Protein AF-F4G2R4-F1 (afdb_monomer)

Secondary structure (DSSP, 8-state):
-EEEEEEEEEEHHHHHHHHTSHHHHHHHHSSEEEEEEEETTTTEEE-TTT-SSEEEEEEEEEEEE--S-TT--SS-S-EEEEEEEEEEEEETTEEEEEEEETTSSEEEEEEEEE-GGGEEEEEEEEEE---HHHHHTT--HHHHHHHIIIIIIHHHHHHHHHTT--

Solvent-accessible surface area (backbone atoms only — not comparable to full-atom values): 8925 Å² total; per-residue (Å²): 89,77,52,78,47,79,40,86,77,30,48,27,70,61,52,45,71,49,48,64,41,43,67,52,39,38,58,34,32,75,36,50,44,84,64,22,28,28,13,68,82,79,74,43,71,28,48,70,92,71,39,87,46,62,39,74,39,37,31,38,27,35,44,50,47,63,95,40,63,85,83,41,87,74,101,30,31,85,45,73,45,54,24,39,39,38,24,62,41,82,51,99,76,32,43,30,37,39,38,33,37,70,84,62,53,34,34,36,37,44,35,42,23,72,41,80,92,52,14,26,22,43,36,36,38,37,50,70,64,90,48,78,65,39,68,76,68,78,49,53,72,58,60,50,53,51,43,24,42,66,71,26,33,48,56,57,51,53,51,63,48,57,73,70,80,115

Organism: Metallosphaera cuprina (strain Ar-4) (NCBI:txid1006006)

Foldseek 3Di:
DKDKDWDALFFLVLLCVQVQQVVSVQVLLVFKAFQFFQAPVVRGTDGPVPHPHGDSQKTWIKGWDFDDDCPDPPLGHIDIFIWMKGDQDQDPQATKIKTATPVRQKIKMWGWGQDPPSTTMIMMDIHHRDDPVCVVSVHDVVVSNCCSVVVGNSVVRSVSSVVPPD

Nearest PDB structures (foldseek):
  7szg-assembly1_C-3  TM=4.024E-01  e=5.033E-02  Microseira wollei
  7szh-assembly1_B  TM=3.786E-01  e=9.924E-02  Microseira wollei
  6wnd-assembly1_C-3  TM=3.397E-01  e=5.353E-02  Microseira wollei
  7sze-assembly1_C  TM=3.430E-01  e=1.056E-01  Microseira wollei
  7szf-assembly1_A  TM=4.180E-01  e=4.365E-01  Microseira wollei

pLDDT: mean 87.18, std 14.63, range [35.53, 98.56]

Structure (mmCIF, N/CA/C/O backbone):
data_AF-F4G2R4-F1
#
_entry.id   AF-F4G2R4-F1
#
loop_
_atom_site.group_PDB
_atom_site.id
_atom_site.type_symbol
_atom_site.label_atom_id
_atom_site.label_alt_id
_atom_site.label_comp_id
_atom_site.label_asym_id
_atom_site.label_entity_id
_atom_site.label_seq_id
_atom_site.pdbx_PDB_ins_code
_atom_site.Cartn_x
_atom_site.Cartn_y
_atom_site.Cartn_z
_atom_site.occupancy
_atom_site.B_iso_or_equiv
_atom_site.auth_seq_id
_atom_site.auth_comp_id
_atom_site.auth_asym_id
_atom_site.auth_atom_id
_atom_site.pdbx_PDB_model_num
ATOM 1 N N . MET A 1 1 ? 12.110 -7.906 5.321 1.00 83.81 1 MET A N 1
ATOM 2 C CA . MET A 1 1 ? 12.765 -7.813 3.996 1.00 83.81 1 MET A CA 1
ATOM 3 C C . MET A 1 1 ? 12.705 -6.367 3.559 1.00 83.81 1 MET A C 1
ATOM 5 O O . MET A 1 1 ? 11.628 -5.805 3.679 1.00 83.81 1 MET A O 1
ATOM 9 N N . ILE A 1 2 ? 13.818 -5.768 3.130 1.00 87.81 2 ILE A N 1
ATOM 10 C CA . ILE A 1 2 ? 13.852 -4.380 2.645 1.00 87.81 2 ILE A CA 1
ATOM 11 C C . ILE A 1 2 ? 14.346 -4.394 1.203 1.00 87.81 2 ILE A C 1
ATOM 13 O O . ILE A 1 2 ? 15.403 -4.962 0.934 1.00 87.81 2 ILE A O 1
ATOM 17 N N . GLU A 1 3 ? 13.612 -3.737 0.316 1.00 92.25 3 GLU A N 1
ATOM 18 C CA . GLU A 1 3 ? 13.949 -3.597 -1.096 1.00 92.25 3 GLU A CA 1
ATOM 19 C C . GLU A 1 3 ? 13.910 -2.135 -1.534 1.00 92.25 3 GLU A C 1
ATOM 21 O O . GLU A 1 3 ? 13.184 -1.312 -0.972 1.00 92.25 3 GLU A O 1
ATOM 26 N N . ASN A 1 4 ? 14.725 -1.817 -2.541 1.00 92.69 4 ASN A N 1
ATOM 27 C CA . ASN A 1 4 ? 14.853 -0.481 -3.109 1.00 92.69 4 ASN A CA 1
ATOM 28 C C . ASN A 1 4 ? 14.792 -0.576 -4.633 1.00 92.69 4 ASN A C 1
ATOM 30 O O . ASN A 1 4 ? 15.526 -1.362 -5.231 1.00 92.69 4 ASN A O 1
ATOM 34 N N . ILE A 1 5 ? 13.960 0.258 -5.247 1.00 93.56 5 ILE A N 1
ATOM 35 C CA . ILE A 1 5 ? 13.738 0.302 -6.689 1.00 93.56 5 ILE A CA 1
ATOM 36 C C . ILE A 1 5 ? 13.868 1.753 -7.137 1.00 93.56 5 ILE A C 1
ATOM 38 O O . ILE A 1 5 ? 13.104 2.621 -6.710 1.00 93.56 5 ILE A O 1
ATOM 42 N N . ASP A 1 6 ? 14.838 2.022 -8.004 1.00 92.44 6 ASP A N 1
ATOM 43 C CA . ASP A 1 6 ? 14.976 3.316 -8.665 1.00 92.44 6 ASP A CA 1
ATOM 44 C C . ASP A 1 6 ? 14.197 3.291 -9.988 1.00 92.44 6 ASP A C 1
ATOM 46 O O . ASP A 1 6 ? 14.396 2.396 -10.806 1.00 92.44 6 ASP A O 1
ATOM 50 N N . LEU A 1 7 ? 13.340 4.291 -10.216 1.00 91.00 7 LEU A N 1
ATOM 51 C CA . LEU A 1 7 ? 12.595 4.480 -11.465 1.00 91.00 7 LEU A CA 1
ATOM 52 C C . LEU A 1 7 ? 13.227 5.637 -12.253 1.00 91.00 7 LEU A C 1
ATOM 54 O O . LEU A 1 7 ? 12.860 6.803 -12.059 1.00 91.00 7 LEU A O 1
ATOM 58 N N . PRO A 1 8 ? 14.223 5.367 -13.118 1.00 85.06 8 PRO A N 1
ATOM 59 C CA . PRO A 1 8 ? 15.086 6.408 -13.670 1.00 85.06 8 PRO A CA 1
ATOM 60 C C . PRO A 1 8 ? 14.379 7.361 -14.642 1.00 85.06 8 PRO A C 1
ATOM 62 O O . PRO A 1 8 ? 14.846 8.488 -14.823 1.00 85.06 8 PRO A O 1
ATOM 65 N N . SER A 1 9 ? 13.282 6.921 -15.260 1.00 85.81 9 SER A N 1
ATOM 66 C CA . SER A 1 9 ? 12.472 7.692 -16.210 1.00 85.81 9 SER A CA 1
ATOM 67 C C . SER A 1 9 ? 11.360 8.511 -15.547 1.00 85.81 9 SER A C 1
ATOM 69 O O . SER A 1 9 ? 10.793 9.395 -16.190 1.00 85.81 9 SER A O 1
ATOM 71 N N . LEU A 1 10 ? 11.045 8.268 -14.270 1.00 90.00 10 LEU A N 1
ATOM 72 C CA . LEU A 1 10 ? 9.893 8.876 -13.609 1.00 90.00 10 LEU A CA 1
ATOM 73 C C . LEU A 1 10 ? 10.300 10.010 -12.664 1.00 90.00 10 LEU A C 1
ATOM 75 O O . LEU A 1 10 ? 10.928 9.786 -11.626 1.00 90.00 10 LEU A O 1
ATOM 79 N N . ASN A 1 11 ? 9.867 11.234 -12.976 1.00 91.25 11 ASN A N 1
ATOM 80 C CA . ASN A 1 11 ? 10.032 12.381 -12.083 1.00 91.25 11 ASN A CA 1
ATOM 81 C C . ASN A 1 11 ? 9.191 12.213 -10.804 1.00 91.25 11 ASN A C 1
ATOM 83 O O . ASN A 1 11 ? 7.993 11.929 -10.866 1.00 91.25 11 ASN A O 1
ATOM 87 N N . TYR A 1 12 ? 9.809 12.465 -9.651 1.00 91.12 12 TYR A N 1
ATOM 88 C CA . TYR A 1 12 ? 9.194 12.298 -8.335 1.00 91.12 12 TYR A CA 1
ATOM 89 C C . TYR A 1 12 ? 7.920 13.129 -8.139 1.00 91.12 12 TYR A C 1
ATOM 91 O O . TYR A 1 12 ? 6.964 12.646 -7.541 1.00 91.12 12 TYR A O 1
ATOM 99 N N . LYS A 1 13 ? 7.843 14.349 -8.687 1.00 90.38 13 LYS A N 1
ATOM 100 C CA . LYS A 1 13 ? 6.638 15.193 -8.585 1.00 90.38 13 LYS A CA 1
ATOM 101 C C . LYS A 1 13 ? 5.460 14.588 -9.354 1.00 90.38 13 LYS A C 1
ATOM 103 O O . LYS A 1 13 ? 4.321 14.692 -8.906 1.00 90.38 13 LYS A O 1
ATOM 108 N N . ILE A 1 14 ? 5.731 13.935 -10.489 1.00 91.12 14 ILE A N 1
ATOM 109 C CA . ILE A 1 14 ? 4.707 13.214 -11.258 1.00 91.12 14 ILE A CA 1
ATOM 110 C C . ILE A 1 14 ? 4.222 12.013 -10.450 1.00 91.12 14 ILE A C 1
ATOM 112 O O . ILE A 1 14 ? 3.017 11.881 -10.242 1.00 91.12 14 ILE A O 1
ATOM 116 N N . ALA A 1 15 ? 5.145 11.196 -9.933 1.00 92.12 15 ALA A N 1
ATOM 117 C CA . ALA A 1 15 ? 4.797 10.062 -9.082 1.00 92.12 15 ALA A CA 1
ATOM 118 C C . ALA A 1 15 ? 3.938 10.506 -7.887 1.00 92.12 15 ALA A C 1
ATOM 120 O O . ALA A 1 15 ? 2.849 9.971 -7.695 1.00 92.12 15 ALA A O 1
ATOM 121 N N . LEU A 1 16 ? 4.376 11.544 -7.160 1.00 91.88 16 LEU A N 1
ATOM 122 C CA . LEU A 1 16 ? 3.653 12.151 -6.038 1.00 91.88 16 LEU A CA 1
ATOM 123 C C . LEU A 1 16 ? 2.215 12.529 -6.393 1.00 91.88 16 LEU A C 1
ATOM 125 O O . LEU A 1 16 ? 1.299 12.166 -5.662 1.00 91.88 16 LEU A O 1
ATOM 129 N N . SER A 1 17 ? 2.003 13.207 -7.525 1.00 90.81 17 SER A N 1
ATOM 130 C CA . SER A 1 17 ? 0.659 13.633 -7.941 1.00 90.81 17 SER A CA 1
ATOM 131 C C . SER A 1 17 ? -0.331 12.471 -8.082 1.00 90.81 17 SER A C 1
ATOM 133 O O . SER A 1 17 ? -1.528 12.654 -7.870 1.00 90.81 17 SER A O 1
ATOM 135 N N . TYR A 1 18 ? 0.173 11.274 -8.394 1.00 91.12 18 TYR A N 1
ATOM 136 C CA . TYR A 1 18 ? -0.626 10.064 -8.527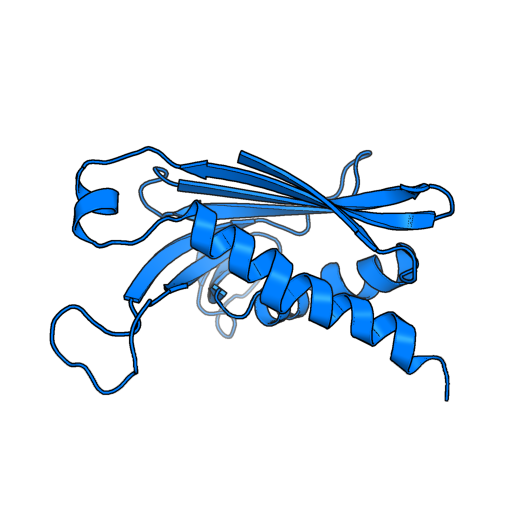 1.00 91.12 18 TYR A CA 1
ATOM 137 C C . TYR A 1 18 ? -0.841 9.369 -7.178 1.00 91.12 18 TYR A C 1
ATOM 139 O O . TYR A 1 18 ? -1.971 9.058 -6.807 1.00 91.12 18 TYR A O 1
ATOM 147 N N . ILE A 1 19 ? 0.234 9.166 -6.413 1.00 93.88 19 ILE A N 1
ATOM 148 C CA . ILE A 1 19 ? 0.195 8.393 -5.163 1.00 93.88 19 ILE A CA 1
ATOM 149 C C . ILE A 1 19 ? -0.363 9.169 -3.971 1.00 93.88 19 ILE A C 1
ATOM 151 O O . ILE A 1 19 ? -0.689 8.552 -2.964 1.00 93.88 19 ILE A O 1
ATOM 155 N N . THR A 1 20 ? -0.456 10.500 -4.031 1.00 95.19 20 THR A N 1
ATOM 156 C CA . THR A 1 20 ? -1.089 11.303 -2.972 1.00 95.19 20 THR A CA 1
ATOM 157 C C . THR A 1 20 ? -2.586 11.010 -2.869 1.00 95.19 20 THR A C 1
ATOM 159 O O . THR A 1 20 ? -3.166 11.182 -1.801 1.00 95.19 20 THR A O 1
ATOM 162 N N . ASN A 1 21 ? -3.223 10.535 -3.942 1.00 95.31 21 ASN A N 1
ATOM 163 C CA . ASN A 1 21 ? -4.579 10.019 -3.849 1.00 95.31 21 ASN A CA 1
ATOM 164 C C . ASN A 1 21 ? -4.539 8.550 -3.373 1.00 95.31 21 ASN A C 1
ATOM 166 O O . ASN A 1 21 ? -4.098 7.680 -4.133 1.00 95.31 21 ASN A O 1
ATOM 170 N N . PRO A 1 22 ? -5.035 8.238 -2.162 1.00 95.50 22 PRO A N 1
ATOM 171 C CA . PRO A 1 22 ? -4.984 6.885 -1.608 1.00 95.50 22 PRO A CA 1
ATOM 172 C C . PRO A 1 22 ? -5.771 5.866 -2.437 1.00 95.50 22 PRO A C 1
ATOM 174 O O . PRO A 1 22 ? -5.388 4.701 -2.484 1.00 95.50 22 PRO A O 1
ATOM 177 N N . PHE A 1 23 ? -6.824 6.279 -3.147 1.00 95.75 23 PHE A N 1
ATOM 178 C CA . PHE A 1 23 ? -7.589 5.377 -4.009 1.00 95.75 23 PHE A CA 1
ATOM 179 C C . PHE A 1 23 ? -6.796 4.960 -5.250 1.00 95.75 23 PHE A C 1
ATOM 181 O O . PHE A 1 23 ? -6.849 3.797 -5.648 1.00 95.75 23 PHE A O 1
ATOM 188 N N . PHE A 1 24 ? -6.026 5.878 -5.841 1.00 95.62 24 PHE A N 1
ATOM 189 C CA . PHE A 1 24 ? -5.140 5.554 -6.962 1.00 95.62 24 PHE A CA 1
ATOM 190 C C . PHE A 1 24 ? -3.963 4.704 -6.510 1.00 95.62 24 PHE A C 1
ATOM 192 O O . PHE A 1 24 ? -3.644 3.716 -7.168 1.00 95.62 24 PHE A O 1
ATOM 199 N N . PHE A 1 25 ? -3.374 5.030 -5.356 1.00 96.81 25 PHE A N 1
ATOM 200 C CA . PHE A 1 25 ? -2.336 4.199 -4.763 1.00 96.81 25 PHE A CA 1
ATOM 201 C C . PHE A 1 25 ? -2.844 2.772 -4.524 1.00 96.81 25 PHE A C 1
ATOM 203 O O . PHE A 1 25 ? -2.275 1.826 -5.060 1.00 96.81 25 PHE A O 1
ATOM 210 N N . VAL A 1 26 ? -3.960 2.603 -3.812 1.00 96.69 26 VAL A N 1
ATOM 211 C CA . VAL A 1 26 ? -4.534 1.277 -3.544 1.00 96.69 26 VAL A CA 1
ATOM 212 C C . VAL A 1 26 ? -4.889 0.539 -4.833 1.00 96.69 26 VAL A C 1
ATOM 214 O O . VAL A 1 26 ? -4.525 -0.626 -4.986 1.00 96.69 26 VAL A O 1
ATOM 217 N N . GLY A 1 27 ? -5.537 1.216 -5.784 1.00 96.00 27 GLY A N 1
ATOM 218 C CA . GLY A 1 27 ? -5.867 0.631 -7.083 1.00 96.00 27 GLY A CA 1
ATOM 219 C C . GLY A 1 27 ? -4.629 0.140 -7.837 1.00 96.00 27 GLY A C 1
ATOM 220 O O . GLY A 1 27 ? -4.657 -0.936 -8.430 1.00 96.00 27 GLY A O 1
ATOM 221 N N . SER A 1 28 ? -3.518 0.877 -7.750 1.00 96.38 28 SER A N 1
ATOM 222 C CA . SER A 1 28 ? -2.246 0.501 -8.374 1.00 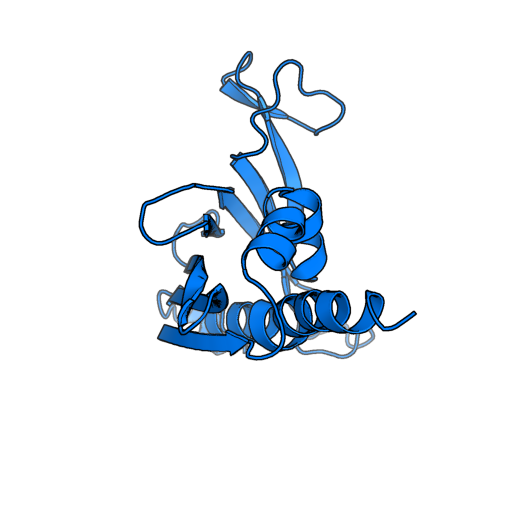96.38 28 SER A CA 1
ATOM 223 C C . SER A 1 28 ? -1.541 -0.685 -7.714 1.00 96.38 28 SER A C 1
ATOM 225 O O . SER A 1 28 ? -0.657 -1.253 -8.339 1.00 96.38 28 SER A O 1
ATOM 227 N N . LEU A 1 29 ? -1.925 -1.094 -6.498 1.00 96.81 29 LEU A N 1
ATOM 228 C CA . LEU A 1 29 ? -1.399 -2.310 -5.864 1.00 96.81 29 LEU A CA 1
ATOM 229 C C . LEU A 1 29 ? -2.095 -3.585 -6.363 1.00 96.81 29 LEU A C 1
ATOM 231 O O . LEU A 1 29 ? -1.550 -4.674 -6.200 1.00 96.81 29 LEU A O 1
ATOM 235 N N . GLY A 1 30 ? -3.317 -3.483 -6.903 1.00 94.69 30 GLY A N 1
ATOM 236 C CA . GLY A 1 30 ? -4.107 -4.601 -7.450 1.00 94.69 30 GLY A CA 1
ATOM 237 C C . GLY A 1 30 ? -4.642 -5.624 -6.432 1.00 94.69 30 GLY A C 1
ATOM 238 O O . GLY A 1 30 ? -5.630 -6.302 -6.703 1.00 94.69 30 GLY A O 1
ATOM 239 N N . HIS A 1 31 ? -4.034 -5.715 -5.248 1.00 95.12 31 HIS A N 1
ATOM 240 C CA . HIS A 1 31 ? -4.298 -6.744 -4.235 1.00 95.12 31 HIS A CA 1
ATOM 241 C C . HIS A 1 31 ? -4.816 -6.193 -2.903 1.00 95.12 31 HIS A C 1
ATOM 243 O O . HIS A 1 31 ? -4.827 -6.896 -1.891 1.00 95.12 31 HIS A O 1
ATOM 249 N N . VAL A 1 32 ? -5.255 -4.937 -2.888 1.00 97.00 32 VAL A N 1
ATOM 250 C CA . VAL A 1 32 ? -5.817 -4.291 -1.702 1.00 97.00 32 VAL A CA 1
ATOM 251 C C . VAL A 1 32 ? -7.189 -3.736 -2.057 1.00 97.00 32 VAL A C 1
ATOM 253 O O . VAL A 1 32 ? -7.323 -2.926 -2.969 1.00 97.00 32 VAL A O 1
ATOM 256 N N . GLY A 1 33 ? -8.220 -4.181 -1.342 1.00 96.75 33 GLY A N 1
ATOM 257 C CA . GLY A 1 33 ? -9.570 -3.633 -1.444 1.00 96.75 33 GLY A CA 1
ATOM 258 C C . GLY A 1 33 ? -9.878 -2.748 -0.243 1.00 96.75 33 GLY A C 1
ATOM 259 O O . GLY A 1 33 ? -9.824 -3.230 0.887 1.00 96.75 33 GLY A O 1
ATOM 260 N N . ILE A 1 34 ? -10.225 -1.477 -0.465 1.00 97.56 34 ILE A N 1
ATOM 261 C CA . ILE A 1 34 ? -10.752 -0.612 0.602 1.00 97.56 34 ILE A CA 1
ATOM 262 C C . ILE A 1 34 ? -12.158 -1.092 0.955 1.00 97.56 34 ILE A C 1
ATOM 264 O O . ILE A 1 34 ? -13.042 -1.112 0.102 1.00 97.56 34 ILE A O 1
ATOM 268 N N . LEU A 1 35 ? -12.355 -1.470 2.217 1.00 97.38 35 LEU A N 1
ATOM 269 C CA . LEU A 1 35 ? -13.654 -1.886 2.739 1.00 97.38 35 LEU A CA 1
ATOM 270 C C . LEU A 1 35 ? -14.356 -0.723 3.438 1.00 97.38 35 LEU A C 1
ATOM 272 O O . LEU A 1 35 ? -15.551 -0.510 3.248 1.00 97.38 35 LEU A O 1
ATOM 276 N N . ARG A 1 36 ? -13.611 0.010 4.275 1.00 98.06 36 ARG A N 1
ATOM 277 C CA . ARG A 1 36 ? -14.116 1.130 5.07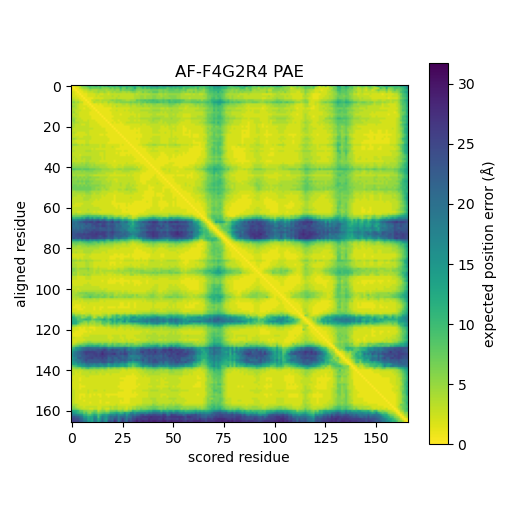9 1.00 98.06 36 ARG A CA 1
ATOM 278 C C . ARG A 1 36 ? -13.051 2.209 5.243 1.00 98.06 36 ARG A C 1
ATOM 280 O O . ARG A 1 36 ? -11.854 1.919 5.192 1.00 98.06 36 ARG A O 1
ATOM 287 N N . VAL A 1 37 ? -13.497 3.436 5.479 1.00 98.06 37 VAL A N 1
ATOM 288 C CA . VAL A 1 37 ? -12.660 4.599 5.806 1.00 98.06 37 VAL A CA 1
ATOM 289 C C . VAL A 1 37 ? -12.916 4.997 7.254 1.00 98.06 37 VAL A C 1
ATOM 291 O O . VAL A 1 37 ? -14.034 4.836 7.740 1.00 98.06 37 VAL A O 1
ATOM 294 N N . TYR A 1 38 ? -11.893 5.467 7.960 1.00 98.44 38 TYR A N 1
ATOM 295 C CA . TYR A 1 38 ? -12.088 5.990 9.309 1.00 98.44 38 TYR A CA 1
ATOM 296 C C . TYR A 1 38 ? -12.920 7.272 9.250 1.00 98.44 38 TYR A C 1
ATOM 298 O O . TYR A 1 38 ? -12.625 8.157 8.454 1.00 98.44 38 TYR A O 1
ATOM 306 N N . ASP A 1 39 ? -13.945 7.385 10.082 1.00 98.12 39 ASP A N 1
ATOM 307 C CA . ASP A 1 39 ? -14.758 8.586 10.223 1.00 98.12 39 ASP A CA 1
ATOM 308 C C . ASP A 1 39 ? -14.445 9.239 11.571 1.00 98.12 39 ASP A C 1
ATOM 310 O O . ASP A 1 39 ? -14.589 8.639 12.640 1.00 98.12 39 ASP A O 1
ATOM 314 N N . VAL A 1 40 ? -13.975 10.483 11.506 1.00 97.69 40 VAL A N 1
ATOM 315 C CA . VAL A 1 40 ? -13.540 11.247 12.676 1.00 97.69 40 VAL A CA 1
ATOM 316 C C . VAL A 1 40 ? -14.710 11.555 13.610 1.00 97.69 40 VAL A C 1
ATOM 318 O O . VAL A 1 40 ? -14.509 11.628 14.819 1.00 97.69 40 VAL A O 1
ATOM 321 N N . ASP A 1 41 ? -15.933 11.691 13.103 1.00 96.19 41 ASP A N 1
ATOM 322 C CA . ASP A 1 41 ? -17.069 12.081 13.943 1.00 96.19 41 ASP A CA 1
ATOM 323 C C . ASP A 1 41 ? -17.537 10.933 14.839 1.00 96.19 41 ASP A C 1
ATOM 325 O O . ASP A 1 41 ? -17.875 11.144 16.004 1.00 96.19 41 ASP A O 1
ATOM 329 N N . VAL A 1 42 ? -17.547 9.710 14.304 1.00 94.69 42 VAL A N 1
ATOM 330 C CA . VAL A 1 42 ? -17.961 8.505 15.044 1.00 94.69 42 VAL A CA 1
ATOM 331 C C . VAL A 1 42 ? -16.787 7.752 15.669 1.00 94.69 42 VAL A C 1
ATOM 333 O O . VAL A 1 42 ? -17.015 6.832 16.448 1.00 94.69 42 VAL A O 1
ATOM 336 N N . GLN A 1 43 ? -15.549 8.166 15.370 1.00 96.69 43 GLN A N 1
ATOM 337 C CA . GLN A 1 43 ? -14.308 7.542 15.846 1.00 96.69 43 GLN A CA 1
ATOM 338 C C . GLN A 1 43 ? -14.225 6.042 15.504 1.00 96.69 43 GLN A C 1
ATOM 340 O O . GLN A 1 43 ? -13.705 5.242 16.282 1.00 96.69 43 GLN A O 1
ATOM 345 N N . ASP A 1 44 ? -14.746 5.662 14.336 1.00 97.19 44 ASP A N 1
ATOM 346 C CA . ASP A 1 44 ? -14.785 4.278 13.861 1.00 97.19 44 ASP A CA 1
ATOM 347 C C . ASP A 1 44 ? -14.756 4.215 12.325 1.00 97.19 44 ASP A C 1
ATOM 349 O O . ASP A 1 44 ? -14.860 5.227 11.633 1.00 97.19 44 ASP A O 1
ATOM 353 N N . TYR A 1 45 ? -14.593 3.017 11.774 1.00 97.56 45 TYR A N 1
ATOM 354 C CA . TYR A 1 45 ? -14.586 2.767 10.342 1.00 97.56 45 TYR A CA 1
ATOM 355 C C . TYR A 1 45 ? -16.008 2.648 9.785 1.00 97.56 45 TYR A C 1
ATOM 357 O O . TYR A 1 45 ? -16.756 1.736 10.135 1.00 97.56 45 TYR A O 1
ATOM 365 N N . ALA A 1 46 ? -16.339 3.508 8.825 1.00 97.06 46 ALA A N 1
ATOM 366 C CA . ALA A 1 46 ? -17.620 3.523 8.127 1.00 97.06 46 ALA A CA 1
ATOM 367 C C . ALA A 1 46 ? -17.463 3.142 6.648 1.00 97.06 46 ALA A C 1
ATOM 369 O O . ALA A 1 46 ? -16.383 3.247 6.053 1.00 97.06 46 ALA A O 1
ATOM 370 N N . ILE A 1 47 ? -18.555 2.693 6.027 1.00 95.38 47 ILE A N 1
ATOM 371 C CA . ILE A 1 47 ? -18.593 2.529 4.570 1.00 95.38 47 ILE A CA 1
ATOM 372 C C . ILE A 1 47 ? -18.323 3.909 3.941 1.00 95.38 47 ILE A C 1
ATOM 374 O O . ILE A 1 47 ? -18.889 4.894 4.415 1.00 95.38 47 ILE A O 1
ATOM 378 N N . PRO A 1 48 ? -17.490 4.032 2.887 1.00 92.31 48 PRO A N 1
ATOM 379 C CA . PRO A 1 48 ? -17.096 5.344 2.364 1.00 92.31 48 PRO A CA 1
ATOM 380 C C . PRO A 1 48 ? -18.257 6.273 1.983 1.00 92.31 48 PRO A C 1
ATOM 382 O O . PRO A 1 48 ? -18.139 7.481 2.133 1.00 92.31 48 PRO A O 1
ATOM 385 N N . SER A 1 49 ? -19.386 5.724 1.524 1.00 94.19 49 SER A N 1
ATOM 386 C CA . SER A 1 49 ? -20.596 6.492 1.194 1.00 94.19 49 SER A CA 1
ATOM 387 C C . SER A 1 49 ? -21.392 6.975 2.410 1.00 94.19 49 SER A C 1
ATOM 389 O O . SER A 1 49 ? -22.287 7.800 2.257 1.00 94.19 49 SER A O 1
ATOM 391 N N . GLU A 1 50 ? -21.119 6.426 3.590 1.00 95.88 50 GLU A N 1
ATOM 392 C CA . GLU A 1 50 ? -21.831 6.704 4.842 1.00 95.88 50 GLU A CA 1
ATOM 393 C C . GLU A 1 50 ? -21.010 7.581 5.798 1.00 95.88 50 GLU A C 1
ATOM 395 O O . GLU A 1 50 ? -21.568 8.139 6.743 1.00 95.88 50 GLU A O 1
ATOM 400 N N . ALA A 1 51 ? -19.701 7.710 5.558 1.00 96.12 51 ALA A N 1
ATOM 401 C CA . ALA A 1 51 ? -18.807 8.516 6.377 1.00 96.12 51 ALA A CA 1
ATOM 402 C C . ALA A 1 51 ? -19.170 10.008 6.288 1.00 96.12 51 ALA A C 1
ATOM 404 O O . ALA A 1 51 ? -19.248 10.580 5.199 1.00 96.12 51 ALA A O 1
ATOM 405 N N . LYS A 1 52 ? -19.356 10.646 7.444 1.00 95.94 52 LYS A N 1
ATOM 406 C CA . LYS A 1 52 ? -19.651 12.079 7.568 1.00 95.94 52 LYS A CA 1
ATOM 407 C C . LYS A 1 52 ? -18.384 12.910 7.434 1.00 95.94 52 LYS A C 1
ATOM 409 O O . LYS A 1 52 ? -18.348 13.835 6.624 1.00 95.94 52 LYS A O 1
ATOM 414 N N . THR A 1 53 ? -17.344 12.528 8.176 1.00 97.50 53 THR A N 1
ATOM 415 C CA . THR A 1 53 ? -16.042 13.201 8.167 1.00 97.50 53 THR A CA 1
ATOM 416 C C . THR A 1 53 ? -14.930 12.171 7.926 1.00 97.50 53 THR A C 1
ATOM 418 O O . THR A 1 53 ? -14.227 11.774 8.860 1.00 97.50 53 THR A O 1
ATOM 421 N N . PRO A 1 54 ? -14.773 11.684 6.676 1.00 96.88 54 PRO A N 1
ATOM 422 C CA . PRO A 1 54 ? -13.806 10.640 6.350 1.00 96.88 54 PRO A CA 1
ATOM 423 C C . PRO A 1 54 ? -12.354 11.125 6.468 1.00 96.88 54 PRO A C 1
ATOM 425 O O . PRO A 1 54 ? -11.938 12.089 5.825 1.00 96.88 54 PRO A O 1
ATOM 428 N N . ASP A 1 55 ? -11.552 10.388 7.230 1.00 97.38 55 ASP A N 1
ATOM 429 C CA . ASP A 1 55 ? -10.095 10.456 7.246 1.00 97.38 55 ASP A CA 1
ATOM 430 C C . ASP A 1 55 ? -9.535 9.508 6.177 1.00 97.38 55 ASP A C 1
ATOM 432 O O . ASP A 1 55 ? -9.284 8.323 6.413 1.00 97.38 55 ASP A O 1
ATOM 436 N N . TYR A 1 56 ? -9.295 10.054 4.982 1.00 96.25 56 TYR A N 1
ATOM 437 C CA . TYR A 1 56 ? -8.694 9.337 3.852 1.00 96.25 56 TYR A CA 1
ATOM 438 C C . TYR A 1 56 ? -7.215 8.967 4.059 1.00 96.25 56 TYR A C 1
ATOM 440 O O . TYR A 1 56 ? -6.528 8.641 3.095 1.00 96.25 56 TYR A O 1
ATOM 448 N N . THR A 1 57 ? -6.698 9.018 5.287 1.00 97.50 57 THR A N 1
ATOM 449 C CA . THR A 1 57 ? -5.387 8.462 5.632 1.00 97.50 57 THR A CA 1
ATOM 450 C C . THR A 1 57 ? -5.473 7.148 6.400 1.00 97.50 57 THR A C 1
ATOM 452 O O . THR A 1 57 ? -4.431 6.559 6.685 1.00 97.50 57 THR A O 1
ATOM 455 N N . LYS A 1 58 ? -6.678 6.667 6.734 1.00 98.38 58 LYS A N 1
ATOM 456 C CA . LYS A 1 58 ? -6.888 5.438 7.510 1.00 98.38 58 LYS A CA 1
ATOM 457 C C . LYS A 1 58 ? -7.991 4.587 6.898 1.00 98.38 58 LYS A C 1
ATOM 459 O O . LYS A 1 58 ? -9.155 4.982 6.843 1.00 98.38 58 LYS A O 1
ATOM 464 N N . PHE A 1 59 ? -7.630 3.374 6.502 1.00 98.56 59 PHE A N 1
ATOM 465 C CA . PHE A 1 59 ? -8.535 2.446 5.838 1.00 98.56 59 PHE A CA 1
ATOM 466 C C . PHE A 1 59 ? -8.538 1.092 6.526 1.00 98.56 59 PHE A C 1
ATOM 468 O O . PHE A 1 59 ? -7.489 0.557 6.884 1.00 98.56 59 PHE A O 1
ATOM 475 N N . HIS A 1 60 ? -9.725 0.506 6.624 1.00 98.38 60 HIS A N 1
ATOM 476 C CA . HIS A 1 60 ? -9.885 -0.922 6.831 1.00 98.38 60 HIS A CA 1
ATOM 477 C C . HIS A 1 60 ? -9.953 -1.593 5.458 1.00 98.38 60 HIS A C 1
ATOM 479 O O . HIS A 1 60 ? -10.729 -1.177 4.589 1.00 98.38 60 HIS A O 1
ATOM 485 N N . VAL A 1 61 ? -9.118 -2.604 5.245 1.00 98.12 61 VAL A N 1
ATOM 486 C CA . VAL A 1 61 ? -8.853 -3.179 3.925 1.00 98.12 61 VAL A CA 1
ATOM 487 C C . VAL A 1 61 ? -8.893 -4.702 3.944 1.00 98.12 61 VAL A C 1
ATOM 489 O O . VAL A 1 61 ? -8.643 -5.336 4.967 1.00 98.12 61 VAL A O 1
ATOM 492 N N . ALA A 1 62 ? -9.143 -5.290 2.777 1.00 96.19 62 ALA A N 1
ATOM 493 C CA . ALA A 1 62 ? -8.874 -6.694 2.502 1.00 96.19 62 ALA A CA 1
ATOM 494 C C . ALA A 1 62 ? -7.606 -6.820 1.650 1.00 96.19 62 ALA A C 1
ATOM 496 O O . ALA A 1 62 ? -7.545 -6.285 0.542 1.00 96.19 62 ALA A O 1
ATOM 497 N N . TYR A 1 63 ? -6.623 -7.571 2.139 1.00 94.19 63 TYR A N 1
ATOM 498 C CA . TYR A 1 63 ? -5.491 -8.051 1.352 1.00 94.19 63 TYR A CA 1
ATOM 499 C C . TYR A 1 63 ? -5.910 -9.306 0.597 1.00 94.19 63 TYR A C 1
ATOM 501 O O . TYR A 1 63 ? -6.317 -10.290 1.214 1.00 94.19 63 TYR A O 1
ATOM 509 N N . ILE A 1 64 ? -5.824 -9.267 -0.727 1.00 91.56 64 ILE A N 1
ATOM 510 C CA . ILE A 1 64 ? -6.348 -10.286 -1.637 1.00 91.56 64 ILE A CA 1
ATOM 511 C C . ILE A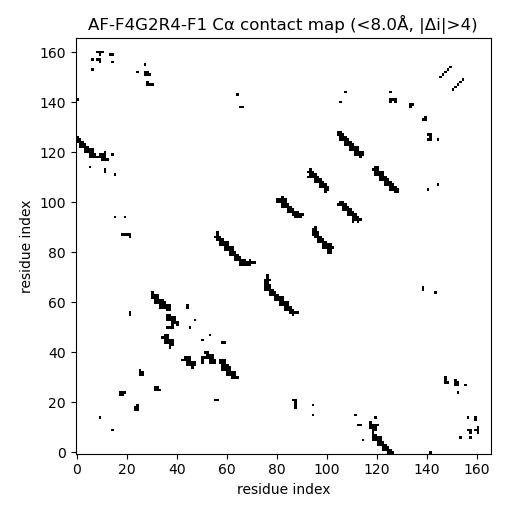 1 64 ? -5.176 -11.054 -2.240 1.00 91.56 64 ILE A C 1
ATOM 513 O O . ILE A 1 64 ? -4.296 -10.467 -2.860 1.00 91.56 64 ILE A O 1
ATOM 517 N N . PHE A 1 65 ? -5.153 -12.376 -2.104 1.00 84.50 65 PHE A N 1
ATOM 518 C CA . PHE A 1 65 ? -4.036 -13.199 -2.569 1.00 84.50 65 PHE A CA 1
ATOM 519 C C . PHE A 1 65 ? -4.482 -14.587 -3.018 1.00 84.50 65 PHE A C 1
ATOM 521 O O . PHE A 1 65 ? -5.517 -15.090 -2.604 1.00 84.50 65 PHE A O 1
ATOM 528 N N . GLY A 1 66 ? -3.688 -15.251 -3.854 1.00 73.69 66 GLY A N 1
ATOM 529 C CA . GLY A 1 66 ? -3.979 -16.607 -4.310 1.00 73.69 66 GLY A CA 1
ATOM 530 C C . GLY A 1 66 ? -2.931 -17.098 -5.300 1.00 73.69 66 GLY A C 1
ATOM 531 O O . GLY A 1 66 ? -2.470 -16.337 -6.140 1.00 73.69 66 GLY A O 1
ATOM 532 N N . LYS A 1 67 ? -2.541 -18.374 -5.202 1.00 62.19 67 LYS A N 1
ATOM 533 C CA . LYS A 1 67 ? -1.529 -19.001 -6.082 1.00 62.19 67 LYS A CA 1
ATOM 534 C C . LYS A 1 67 ? -2.128 -19.862 -7.200 1.00 62.19 67 LYS A C 1
ATOM 536 O O . LYS A 1 67 ? -1.396 -20.516 -7.934 1.00 62.19 67 LYS A O 1
ATOM 541 N N . SER A 1 68 ? -3.454 -19.919 -7.320 1.00 54.28 68 SER A N 1
ATOM 542 C CA . SER A 1 68 ? -4.124 -20.939 -8.127 1.00 54.28 68 SER A CA 1
ATOM 543 C C . SER A 1 68 ? -4.980 -20.362 -9.240 1.00 54.28 68 SER A C 1
ATOM 545 O O . SER A 1 68 ? -5.617 -19.323 -9.097 1.00 54.28 68 SER A O 1
ATOM 547 N N . ARG A 1 69 ? -5.082 -21.149 -10.312 1.00 56.22 69 ARG A N 1
ATOM 548 C CA . ARG A 1 69 ? -6.118 -21.035 -11.334 1.00 56.22 69 ARG A CA 1
ATOM 549 C C . ARG A 1 69 ? -7.508 -20.950 -10.667 1.00 56.22 69 ARG A C 1
ATOM 551 O O . ARG A 1 69 ? -7.786 -21.776 -9.790 1.00 56.22 69 ARG A O 1
ATOM 558 N N . PRO A 1 70 ? -8.382 -20.011 -11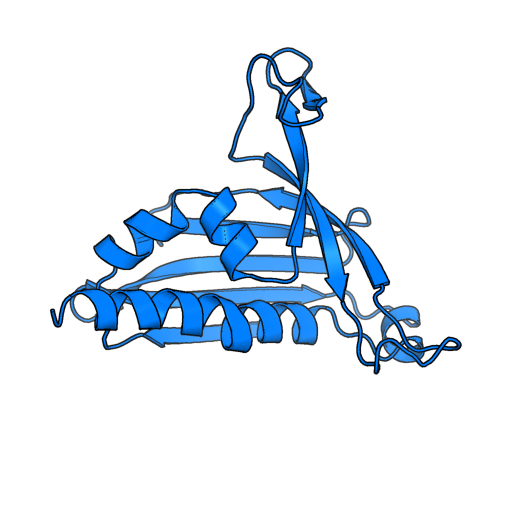.079 1.00 54.69 70 PRO A N 1
ATOM 559 C CA . PRO A 1 70 ? -9.656 -19.727 -10.407 1.00 54.69 70 PRO A CA 1
ATOM 560 C C . PRO A 1 70 ? -10.658 -20.897 -10.396 1.00 54.69 70 PRO A C 1
ATOM 562 O O . PRO A 1 70 ? -11.644 -20.851 -9.670 1.00 54.69 70 PRO A O 1
ATOM 565 N N . TRP A 1 71 ? -10.414 -21.962 -11.170 1.00 58.31 71 TRP A N 1
ATOM 566 C CA . TRP A 1 71 ? -11.280 -23.144 -11.264 1.00 58.31 71 TRP A CA 1
ATOM 567 C C . TRP A 1 71 ? -10.897 -24.315 -10.342 1.00 58.31 71 TRP A C 1
ATOM 569 O O . TRP A 1 71 ? -11.607 -25.322 -10.317 1.00 58.31 71 TRP A O 1
ATOM 579 N N . ILE A 1 72 ? -9.798 -24.232 -9.584 1.00 56.16 72 ILE A N 1
ATOM 580 C CA . ILE A 1 72 ? -9.397 -25.303 -8.656 1.00 56.16 72 ILE A CA 1
ATOM 581 C C . ILE A 1 72 ? -10.079 -25.055 -7.308 1.00 56.16 72 ILE A C 1
ATOM 583 O O . ILE A 1 72 ? -9.714 -24.127 -6.606 1.00 56.16 72 ILE A O 1
ATOM 587 N N . LYS A 1 73 ? -11.075 -25.878 -6.954 1.00 51.94 73 LYS A N 1
ATOM 588 C CA . LYS A 1 73 ? -11.959 -25.685 -5.782 1.00 51.94 73 LYS A CA 1
ATOM 589 C C . LYS A 1 73 ? -11.373 -26.121 -4.428 1.00 51.94 73 LYS A C 1
ATOM 591 O O . LYS A 1 73 ? -11.954 -25.813 -3.393 1.00 51.94 73 LYS A O 1
ATOM 596 N N . LEU A 1 74 ? -10.268 -26.867 -4.417 1.00 47.31 74 LEU A N 1
ATOM 597 C CA . LEU A 1 74 ? -9.653 -27.428 -3.206 1.00 47.31 74 LEU A CA 1
ATOM 598 C C . LEU A 1 74 ? -8.207 -26.942 -3.094 1.00 47.31 74 LEU A C 1
ATOM 600 O O . LEU A 1 74 ? -7.390 -27.223 -3.965 1.00 47.31 74 LEU A O 1
ATOM 604 N N . GLY A 1 75 ? -7.904 -26.175 -2.043 1.00 51.38 75 GLY A N 1
ATOM 605 C CA . GLY A 1 75 ? -6.565 -25.630 -1.761 1.00 51.38 75 GLY A CA 1
ATOM 606 C C . GLY A 1 75 ? -6.110 -24.479 -2.673 1.00 51.38 75 GLY A C 1
ATOM 607 O O . GLY A 1 75 ? -5.194 -23.743 -2.307 1.00 51.38 75 GLY A O 1
ATOM 608 N N . GLY A 1 76 ? -6.774 -24.282 -3.814 1.00 57.69 76 GLY A N 1
ATOM 609 C CA . GLY A 1 76 ? -6.583 -23.178 -4.749 1.00 57.69 76 GLY A CA 1
ATOM 610 C C . GLY A 1 76 ? -7.747 -22.185 -4.718 1.00 57.69 76 GLY A C 1
ATOM 611 O O . GLY A 1 76 ? -8.882 -22.564 -4.465 1.00 57.69 76 GLY A O 1
ATOM 612 N N . GLY A 1 77 ? -7.471 -20.898 -4.925 1.00 68.31 77 GLY A N 1
ATOM 613 C CA . GLY A 1 77 ? -8.494 -19.854 -5.003 1.00 68.31 77 GLY A CA 1
ATOM 614 C C . GLY A 1 77 ? -7.986 -18.493 -4.542 1.00 68.31 77 GLY A C 1
ATOM 615 O O . GLY A 1 77 ? -6.849 -18.373 -4.075 1.00 68.31 77 GLY A O 1
ATOM 616 N N . VAL A 1 78 ? -8.845 -17.483 -4.681 1.00 78.25 78 VAL A N 1
ATOM 617 C CA . VAL A 1 78 ? -8.644 -16.161 -4.081 1.00 78.25 78 VAL A CA 1
ATOM 618 C C . VAL A 1 78 ? -8.950 -16.268 -2.590 1.00 78.25 78 VAL A C 1
ATOM 620 O O . VAL A 1 78 ? -10.030 -16.695 -2.191 1.00 78.25 78 VAL A O 1
ATOM 623 N N . LYS A 1 79 ? -7.973 -15.908 -1.772 1.00 82.38 79 LYS A N 1
ATOM 624 C CA . LYS A 1 79 ? -8.039 -15.794 -0.321 1.00 82.38 79 LYS A CA 1
ATOM 625 C C . LYS A 1 79 ? -7.966 -14.318 0.049 1.00 82.38 79 LYS A C 1
ATOM 627 O O . LYS A 1 79 ? -7.403 -13.507 -0.688 1.00 82.38 79 LYS A O 1
ATOM 632 N N . THR A 1 80 ? -8.515 -13.986 1.207 1.00 87.31 80 THR A N 1
ATOM 633 C CA . THR A 1 80 ? -8.489 -12.629 1.743 1.00 87.31 80 THR A CA 1
ATOM 634 C C . THR A 1 80 ? -8.033 -12.639 3.191 1.00 87.31 80 THR A C 1
ATOM 636 O O . THR A 1 80 ? -8.338 -13.569 3.938 1.00 87.31 80 THR A O 1
ATOM 639 N N . LYS A 1 81 ? -7.322 -11.589 3.597 1.00 90.12 81 LYS A N 1
ATOM 640 C CA . LYS A 1 81 ? -7.025 -11.302 5.001 1.00 90.12 81 LYS A CA 1
ATOM 641 C C . LYS A 1 81 ? -7.343 -9.841 5.277 1.00 90.12 81 LYS A C 1
ATOM 643 O O . LYS A 1 81 ? -6.882 -8.968 4.549 1.00 90.12 81 LYS A O 1
ATOM 648 N N . GLU A 1 82 ? -8.150 -9.587 6.295 1.00 95.56 82 GLU A N 1
ATOM 649 C CA . GLU A 1 82 ? -8.493 -8.226 6.705 1.00 95.56 82 GLU A CA 1
ATOM 650 C C . GLU A 1 82 ? -7.324 -7.557 7.434 1.00 95.56 82 GLU A C 1
ATOM 652 O O . GLU A 1 82 ? -6.432 -8.216 7.986 1.00 95.56 82 GLU A O 1
ATOM 657 N N . GLY A 1 83 ? -7.321 -6.230 7.423 1.00 97.12 83 GLY A N 1
ATOM 658 C CA . GLY A 1 83 ? -6.332 -5.427 8.116 1.00 97.12 83 GLY A CA 1
ATOM 659 C C . GLY A 1 83 ? -6.515 -3.942 7.865 1.00 97.12 83 GLY A C 1
ATOM 660 O O . GLY A 1 83 ? -7.583 -3.484 7.468 1.00 97.12 83 GLY A O 1
ATOM 661 N N . PHE A 1 84 ? -5.456 -3.181 8.094 1.00 98.31 84 PHE A N 1
ATOM 662 C CA . PHE A 1 84 ? -5.479 -1.730 8.001 1.00 98.31 84 PHE A CA 1
ATOM 663 C C . PHE A 1 84 ? -4.416 -1.230 7.041 1.00 98.31 84 PHE A C 1
ATOM 665 O O . PHE A 1 84 ? -3.320 -1.789 6.988 1.00 98.31 84 PHE A O 1
ATOM 672 N N . LEU A 1 85 ? -4.740 -0.160 6.324 1.00 98.50 85 LEU A N 1
ATOM 673 C CA . LEU A 1 85 ? -3.807 0.605 5.514 1.00 98.50 85 LEU A CA 1
ATOM 674 C C . LEU A 1 85 ? -3.854 2.061 5.970 1.00 98.50 85 LEU A C 1
ATOM 676 O O . LEU A 1 85 ? -4.912 2.684 5.958 1.00 98.50 85 LEU A O 1
ATOM 680 N N . ASN A 1 86 ? -2.696 2.595 6.338 1.00 98.31 86 ASN A N 1
ATOM 681 C CA . ASN A 1 86 ? -2.524 3.989 6.704 1.00 98.31 86 ASN A CA 1
ATOM 682 C C . ASN A 1 86 ? -1.682 4.708 5.652 1.00 98.31 86 ASN A C 1
ATOM 684 O O . ASN A 1 86 ? -0.663 4.183 5.206 1.00 98.31 86 ASN A O 1
ATOM 688 N N . GLY A 1 87 ? -2.073 5.923 5.301 1.00 96.75 87 GLY A N 1
ATOM 689 C CA . GLY A 1 87 ? -1.382 6.781 4.350 1.00 96.75 87 GLY A CA 1
ATOM 690 C C . GLY A 1 87 ? -2.345 7.466 3.375 1.00 96.75 87 GLY A C 1
ATOM 691 O O . GLY A 1 87 ? -3.498 7.055 3.269 1.00 96.75 87 GLY A O 1
ATOM 692 N N . PRO A 1 88 ? -1.885 8.497 2.655 1.00 97.12 88 PRO A N 1
ATOM 693 C CA . PRO A 1 88 ? -0.487 8.918 2.575 1.00 97.12 88 PRO A CA 1
ATOM 694 C C . PRO A 1 88 ? -0.009 9.625 3.851 1.00 97.12 88 PRO A C 1
ATOM 696 O O . PRO A 1 88 ? -0.723 10.437 4.433 1.00 97.12 88 PRO A O 1
ATOM 699 N N . SER A 1 89 ? 1.220 9.336 4.280 1.00 97.00 89 SER A N 1
ATOM 700 C CA . SER A 1 89 ? 1.899 10.051 5.368 1.00 97.00 89 SER A CA 1
ATOM 701 C C . SER A 1 89 ? 3.176 10.710 4.852 1.00 97.00 89 SER A C 1
ATOM 703 O O . SER A 1 89 ? 4.003 10.053 4.218 1.00 97.00 89 SER A O 1
ATOM 705 N N . TYR A 1 90 ? 3.330 12.009 5.113 1.00 94.44 90 TYR A N 1
ATOM 706 C CA . TYR A 1 90 ? 4.441 12.823 4.621 1.00 94.44 90 TYR A CA 1
ATOM 707 C C . TYR A 1 90 ? 5.539 12.957 5.672 1.00 94.44 90 TYR A C 1
ATOM 709 O O . TYR A 1 90 ? 5.274 13.241 6.839 1.00 94.44 90 TYR A O 1
ATOM 717 N N . SER A 1 91 ? 6.785 12.805 5.239 1.00 91.94 91 SER A N 1
ATOM 718 C CA . SER A 1 91 ? 7.972 12.998 6.068 1.00 91.94 91 SER A CA 1
ATOM 719 C C . SER A 1 91 ? 9.109 13.607 5.247 1.00 91.94 91 SER A C 1
ATOM 721 O O . SER A 1 91 ? 9.017 13.720 4.024 1.00 91.94 91 SER A O 1
ATOM 723 N N . ALA A 1 92 ? 10.222 13.938 5.905 1.00 87.19 92 ALA A N 1
ATOM 724 C CA . ALA A 1 92 ? 11.443 14.358 5.215 1.00 87.19 92 ALA A CA 1
ATOM 725 C C . ALA A 1 92 ? 12.012 13.273 4.275 1.00 87.19 92 ALA A C 1
ATOM 727 O O . ALA A 1 92 ? 12.740 13.598 3.343 1.00 87.19 92 ALA A O 1
ATOM 728 N N . LEU A 1 93 ? 11.671 11.997 4.501 1.00 86.38 93 LEU A N 1
ATOM 729 C CA . LEU A 1 93 ? 12.095 10.874 3.658 1.00 86.38 93 LEU A CA 1
ATOM 730 C C . LEU A 1 93 ? 11.210 10.694 2.417 1.00 86.38 93 LEU A C 1
ATOM 732 O O . LEU A 1 93 ? 11.599 9.980 1.497 1.00 86.38 93 LEU A O 1
ATOM 736 N N . GLY A 1 94 ? 10.041 11.337 2.378 1.00 92.56 94 GLY A N 1
ATOM 737 C CA . GLY A 1 94 ? 9.075 11.221 1.292 1.00 92.56 94 GLY A CA 1
ATOM 738 C C . GLY A 1 94 ? 7.669 10.872 1.775 1.00 92.56 94 GLY A C 1
ATOM 739 O O . GLY A 1 94 ? 7.312 11.107 2.934 1.00 92.56 94 GLY A O 1
ATOM 740 N N . LEU A 1 95 ? 6.869 10.331 0.858 1.00 96.38 95 LEU A N 1
ATOM 741 C CA . LEU A 1 95 ? 5.496 9.891 1.093 1.00 96.38 95 LEU A CA 1
ATOM 742 C C . LEU A 1 95 ? 5.480 8.396 1.417 1.00 96.38 95 LEU A C 1
ATOM 744 O O . LEU A 1 95 ? 6.140 7.616 0.741 1.00 96.38 95 LEU A O 1
ATOM 748 N N . SER A 1 96 ? 4.711 7.985 2.422 1.00 97.81 96 SER A N 1
ATOM 749 C CA . SER A 1 96 ? 4.641 6.587 2.851 1.00 97.81 96 SER A CA 1
ATOM 750 C C . SER A 1 96 ? 3.217 6.066 3.007 1.00 97.81 96 SER A C 1
ATOM 752 O O . SER A 1 96 ? 2.290 6.813 3.334 1.00 97.81 96 SER A O 1
ATOM 754 N N . TYR A 1 97 ? 3.084 4.757 2.808 1.00 98.50 97 TYR A N 1
ATOM 755 C CA . TYR A 1 97 ? 1.911 3.954 3.124 1.00 98.50 97 TYR A CA 1
ATOM 756 C C . TYR A 1 97 ? 2.321 2.761 3.982 1.00 98.50 97 TYR A C 1
ATOM 758 O O . TYR A 1 97 ? 3.332 2.115 3.710 1.00 98.50 97 TYR A O 1
ATOM 766 N N . LYS A 1 98 ? 1.529 2.452 5.008 1.00 98.38 98 LYS A N 1
ATOM 767 C CA . LYS A 1 98 ? 1.774 1.365 5.960 1.00 98.38 98 LYS A CA 1
ATOM 768 C C . LYS A 1 98 ? 0.583 0.431 6.009 1.00 98.38 98 LYS A C 1
ATOM 770 O O . LYS A 1 98 ? -0.505 0.855 6.388 1.00 98.38 98 LYS A O 1
ATOM 775 N N . GLY A 1 99 ? 0.792 -0.829 5.657 1.00 98.00 99 GLY A N 1
ATOM 776 C CA . GLY A 1 99 ? -0.208 -1.881 5.772 1.00 98.00 99 GLY A CA 1
ATOM 777 C C . GLY A 1 99 ? 0.079 -2.797 6.954 1.00 98.00 99 GLY A C 1
ATOM 778 O O . GLY A 1 99 ? 1.236 -3.102 7.234 1.00 98.00 99 GLY A O 1
ATOM 779 N N . LYS A 1 100 ? -0.959 -3.267 7.641 1.00 97.00 100 LYS A N 1
ATOM 780 C CA . LYS A 1 100 ? -0.868 -4.351 8.629 1.00 97.00 100 LYS A CA 1
ATOM 781 C C . LYS A 1 100 ? -2.079 -5.267 8.556 1.00 97.00 100 LYS A C 1
ATOM 783 O O . LYS A 1 100 ? -3.176 -4.798 8.265 1.00 97.00 100 LYS A O 1
ATOM 788 N N . THR A 1 101 ? -1.903 -6.553 8.831 1.00 94.38 101 THR A N 1
ATOM 789 C CA . THR A 1 101 ? -3.018 -7.492 8.995 1.00 94.38 101 THR A CA 1
ATOM 790 C C . THR A 1 101 ? -3.735 -7.254 10.326 1.00 94.38 101 THR A C 1
ATOM 792 O O . THR A 1 101 ? -3.163 -6.669 11.244 1.00 94.38 101 THR A O 1
ATOM 795 N N . LEU A 1 102 ? -4.998 -7.678 10.434 1.00 94.00 102 LEU A N 1
ATOM 796 C CA . LEU A 1 102 ? -5.825 -7.460 11.630 1.00 94.00 102 LEU A CA 1
ATOM 797 C C . LEU A 1 102 ? -5.233 -8.099 12.899 1.00 94.00 102 LEU A C 1
ATOM 799 O O . LEU A 1 102 ? -5.349 -7.537 13.980 1.00 94.00 102 LEU A O 1
ATOM 803 N N . ASP A 1 103 ? -4.570 -9.247 12.752 1.00 89.12 103 ASP A N 1
ATOM 804 C CA . ASP A 1 103 ? -3.840 -9.948 13.818 1.00 89.12 103 ASP A CA 1
ATOM 805 C C . ASP A 1 103 ? -2.459 -9.339 14.128 1.00 89.12 103 ASP A C 1
ATOM 807 O O . ASP A 1 103 ? -1.750 -9.835 14.996 1.00 89.12 103 ASP A O 1
ATOM 811 N N . GLU A 1 104 ? -2.064 -8.284 13.407 1.00 88.12 104 GLU A N 1
ATOM 812 C CA . GLU A 1 104 ? -0.780 -7.577 13.517 1.00 88.12 104 GLU A CA 1
ATOM 813 C C . GLU A 1 104 ? 0.473 -8.440 13.292 1.00 88.12 104 GLU A C 1
ATOM 815 O O . GLU A 1 104 ? 1.600 -7.976 13.464 1.00 88.12 104 GLU A O 1
ATOM 820 N N . ASP A 1 105 ? 0.301 -9.685 12.851 1.00 88.25 105 ASP A N 1
ATOM 821 C CA . ASP A 1 105 ? 1.411 -10.605 12.618 1.00 88.25 105 ASP A CA 1
ATOM 822 C C . ASP A 1 105 ? 2.204 -10.267 11.351 1.00 88.25 105 ASP A C 1
ATOM 824 O O . ASP A 1 105 ? 3.353 -10.689 11.209 1.00 88.25 105 ASP A O 1
ATOM 828 N N . ASN A 1 106 ? 1.601 -9.518 10.424 1.00 91.12 106 ASN A N 1
ATOM 829 C CA . ASN A 1 106 ? 2.229 -9.132 9.168 1.00 91.12 106 ASN A CA 1
ATOM 830 C C . ASN A 1 106 ? 1.967 -7.659 8.871 1.00 91.12 106 ASN A C 1
ATOM 832 O O . ASN A 1 106 ? 0.869 -7.148 9.096 1.00 91.12 106 ASN A O 1
ATOM 836 N N . GLY A 1 107 ? 2.960 -6.988 8.305 1.00 95.06 107 GLY A N 1
ATOM 837 C CA . GLY A 1 107 ? 2.828 -5.614 7.863 1.00 95.06 107 GLY A CA 1
ATOM 838 C C . GLY A 1 107 ? 3.889 -5.225 6.852 1.00 95.06 107 GLY A C 1
ATOM 839 O O . GLY A 1 107 ? 4.901 -5.902 6.680 1.00 95.06 107 GLY A O 1
ATOM 840 N N . PHE A 1 108 ? 3.638 -4.123 6.166 1.00 97.12 108 PHE A N 1
ATOM 841 C CA . PHE A 1 108 ? 4.576 -3.531 5.234 1.00 97.12 108 PHE A CA 1
ATOM 842 C C . PHE A 1 108 ? 4.566 -2.013 5.335 1.00 97.12 108 PHE A C 1
ATOM 844 O O . PHE A 1 108 ? 3.601 -1.399 5.791 1.00 97.12 108 PHE A O 1
ATOM 851 N N . GLU A 1 109 ? 5.636 -1.410 4.848 1.00 98.06 109 GLU A N 1
ATOM 852 C CA . GLU A 1 109 ? 5.739 0.017 4.596 1.00 98.06 109 GLU A CA 1
ATOM 853 C C . GLU A 1 109 ? 6.269 0.206 3.179 1.00 98.06 109 GLU A C 1
ATOM 855 O O . GLU A 1 109 ? 7.263 -0.415 2.817 1.00 98.06 109 GLU A O 1
ATOM 860 N N . ILE A 1 110 ? 5.604 1.040 2.385 1.00 97.94 110 ILE A N 1
ATOM 861 C CA . ILE A 1 110 ? 6.067 1.479 1.069 1.00 97.94 110 ILE A CA 1
ATOM 862 C C . ILE A 1 110 ? 6.321 2.980 1.165 1.00 97.94 110 ILE A C 1
ATOM 864 O O . ILE A 1 110 ? 5.426 3.740 1.528 1.00 97.94 110 ILE A O 1
ATOM 868 N N . ILE A 1 111 ? 7.535 3.402 0.835 1.00 97.12 111 ILE A N 1
ATOM 869 C CA . ILE A 1 111 ? 8.002 4.784 0.849 1.00 97.12 111 ILE A CA 1
ATOM 870 C C . ILE A 1 111 ? 8.358 5.174 -0.579 1.00 97.12 111 ILE A C 1
ATOM 872 O O . ILE A 1 111 ? 9.178 4.528 -1.227 1.00 97.12 111 ILE A O 1
ATOM 876 N N . LEU A 1 112 ? 7.770 6.262 -1.055 1.00 95.75 112 LEU A N 1
ATOM 877 C CA . LEU A 1 112 ? 8.168 6.929 -2.279 1.00 95.75 112 LEU A CA 1
ATOM 878 C C . LEU A 1 112 ? 8.960 8.170 -1.908 1.00 95.75 112 LEU A C 1
ATOM 880 O O . LEU A 1 112 ? 8.491 9.041 -1.177 1.00 95.75 112 LEU A O 1
ATOM 884 N N . SER A 1 113 ? 10.177 8.232 -2.424 1.00 93.44 113 SER A N 1
ATOM 885 C CA . SER A 1 113 ? 11.170 9.246 -2.097 1.00 93.44 113 SER A CA 1
ATOM 886 C C . SER A 1 113 ? 11.787 9.815 -3.368 1.00 93.44 113 SER A C 1
ATOM 888 O O . SER A 1 113 ? 11.706 9.217 -4.447 1.00 93.44 113 SER A O 1
ATOM 890 N N . THR A 1 114 ? 12.421 10.980 -3.242 1.00 87.81 114 THR A N 1
ATOM 891 C CA . THR A 1 114 ? 13.270 11.495 -4.313 1.00 87.81 114 THR A CA 1
ATOM 892 C C . THR A 1 114 ? 14.621 10.783 -4.269 1.00 87.81 114 THR A C 1
ATOM 894 O O . THR A 1 114 ? 15.364 10.869 -3.295 1.00 87.81 114 THR A O 1
ATOM 897 N N . GLY A 1 115 ? 14.947 10.076 -5.342 1.00 71.88 115 GLY A N 1
ATOM 898 C CA . GLY A 1 115 ? 16.297 9.638 -5.661 1.00 71.88 115 GLY A CA 1
ATOM 899 C C . GLY A 1 115 ? 17.133 10.777 -6.256 1.00 71.88 115 GLY A C 1
ATOM 900 O O . GLY A 1 115 ? 16.738 11.948 -6.259 1.00 71.88 115 GLY A O 1
ATOM 901 N N . ASN A 1 116 ? 18.303 10.425 -6.790 1.00 68.62 116 ASN A N 1
ATOM 902 C CA . ASN A 1 116 ? 19.201 11.380 -7.443 1.00 68.62 116 ASN A CA 1
ATOM 903 C C . ASN A 1 116 ? 18.502 12.057 -8.638 1.00 68.62 116 ASN A C 1
ATOM 905 O O . ASN A 1 116 ? 17.803 11.393 -9.403 1.00 68.62 116 ASN A O 1
ATOM 909 N N . ASN A 1 117 ? 18.736 13.358 -8.837 1.00 74.56 117 ASN A N 1
ATOM 910 C CA . ASN A 1 117 ? 18.190 14.148 -9.954 1.00 74.56 117 ASN A CA 1
ATOM 911 C C . ASN A 1 117 ? 16.647 14.190 -10.018 1.00 74.56 117 ASN A C 1
ATOM 913 O O . ASN A 1 117 ? 16.077 14.080 -11.101 1.00 74.56 117 ASN A O 1
ATOM 917 N N . GLU A 1 118 ? 15.967 14.319 -8.873 1.00 80.81 118 GLU A N 1
ATOM 918 C CA . GLU A 1 118 ? 14.491 14.330 -8.769 1.00 80.81 118 GLU A CA 1
ATOM 919 C C . GLU A 1 118 ? 13.793 13.056 -9.293 1.00 80.81 118 GLU A C 1
ATOM 921 O O . GLU A 1 118 ? 12.597 13.069 -9.599 1.00 80.81 118 GLU A O 1
ATOM 926 N N . ARG A 1 119 ? 14.525 11.944 -9.427 1.00 86.94 119 ARG A N 1
ATOM 927 C CA . ARG A 1 119 ? 13.965 10.658 -9.869 1.00 86.94 119 ARG A CA 1
ATOM 928 C C . ARG A 1 119 ? 13.165 10.005 -8.757 1.00 86.94 119 ARG A C 1
ATOM 930 O O . ARG A 1 119 ? 13.422 10.236 -7.582 1.00 86.94 119 ARG A O 1
ATOM 937 N N . THR A 1 120 ? 12.205 9.170 -9.118 1.00 93.19 120 THR A N 1
ATOM 938 C CA . THR A 1 120 ? 11.409 8.439 -8.131 1.00 93.19 120 THR A CA 1
ATOM 939 C C . THR A 1 120 ? 12.188 7.233 -7.626 1.00 93.19 120 THR A C 1
ATOM 941 O O . THR A 1 120 ? 12.709 6.452 -8.419 1.00 93.19 120 THR A O 1
ATOM 944 N N . ARG A 1 121 ? 12.236 7.063 -6.306 1.00 95.31 121 ARG A N 1
ATOM 945 C CA . ARG A 1 121 ? 12.712 5.846 -5.649 1.00 95.31 121 ARG A CA 1
ATOM 946 C C . ARG A 1 121 ? 11.603 5.271 -4.786 1.00 95.31 121 ARG A C 1
ATOM 948 O O . ARG A 1 121 ? 11.037 5.988 -3.960 1.00 95.31 121 ARG A O 1
ATOM 955 N N . ILE A 1 122 ? 11.346 3.980 -4.946 1.00 96.00 122 ILE A N 1
ATOM 956 C CA . ILE A 1 122 ? 10.445 3.209 -4.095 1.00 96.00 122 ILE A CA 1
ATOM 957 C C . ILE A 1 122 ? 11.299 2.378 -3.147 1.00 96.00 122 ILE A C 1
ATOM 959 O O . ILE A 1 122 ? 12.164 1.622 -3.579 1.00 96.00 122 ILE A O 1
ATOM 963 N N . VAL A 1 123 ? 11.058 2.522 -1.853 1.00 96.12 123 VAL A N 1
ATOM 964 C CA . VAL A 1 123 ? 11.622 1.661 -0.815 1.00 96.12 123 VAL A CA 1
ATOM 965 C C . VAL A 1 123 ? 10.464 0.944 -0.165 1.00 96.12 123 VAL A C 1
ATOM 967 O O . VAL A 1 123 ? 9.498 1.596 0.221 1.00 96.12 123 VAL A O 1
ATOM 970 N N . PHE A 1 124 ? 10.536 -0.371 -0.015 1.00 96.00 124 PHE A N 1
ATOM 971 C CA . PHE A 1 124 ? 9.531 -1.070 0.769 1.00 96.00 124 PHE A CA 1
ATOM 972 C C . PHE A 1 124 ? 10.149 -2.051 1.748 1.00 96.00 124 PHE A C 1
ATOM 974 O O . PHE A 1 124 ? 11.184 -2.664 1.494 1.00 96.00 124 PHE A O 1
ATOM 981 N N . ASN A 1 125 ? 9.507 -2.158 2.904 1.00 96.38 125 ASN A N 1
ATOM 982 C CA . ASN A 1 125 ? 9.881 -3.061 3.972 1.00 96.38 125 ASN A CA 1
ATOM 983 C C . ASN A 1 125 ? 8.695 -3.956 4.307 1.00 96.38 125 ASN A C 1
ATOM 985 O O . ASN A 1 125 ? 7.584 -3.463 4.478 1.00 96.38 125 ASN A O 1
ATOM 989 N N . VAL A 1 126 ? 8.944 -5.252 4.457 1.00 94.38 126 VAL A N 1
ATOM 990 C CA . VAL A 1 126 ? 7.961 -6.230 4.924 1.00 94.38 126 VAL A CA 1
ATOM 991 C C . VAL A 1 126 ? 8.424 -6.826 6.243 1.00 94.38 126 VAL A C 1
ATOM 993 O O . VAL A 1 126 ? 9.539 -7.354 6.342 1.00 94.38 126 VAL A O 1
ATOM 996 N N . ASN A 1 127 ? 7.541 -6.775 7.235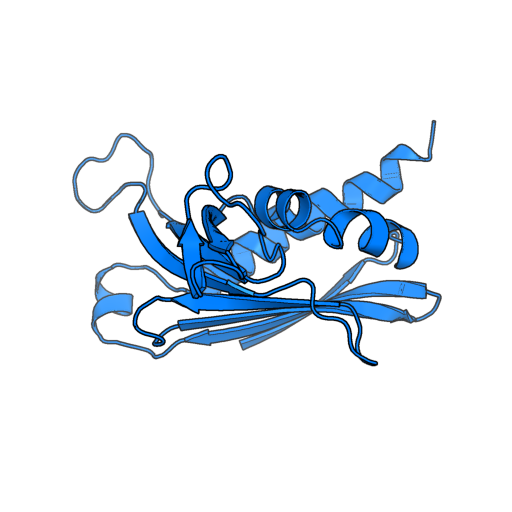 1.00 91.94 127 ASN A N 1
ATOM 997 C CA . ASN A 1 127 ? 7.656 -7.495 8.491 1.00 91.94 127 ASN A 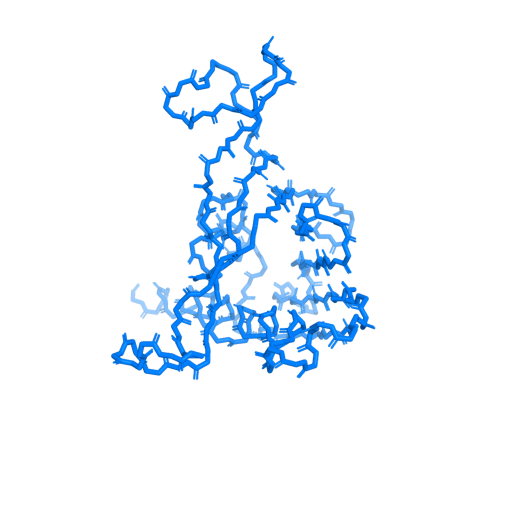CA 1
ATOM 998 C C . ASN A 1 127 ? 6.625 -8.629 8.501 1.00 91.94 127 ASN A C 1
ATOM 1000 O O . ASN A 1 127 ? 5.423 -8.380 8.491 1.00 91.94 127 ASN A O 1
ATOM 1004 N N . GLU A 1 128 ? 7.096 -9.869 8.510 1.00 86.69 128 GLU A N 1
ATOM 1005 C CA . GLU A 1 128 ? 6.258 -11.066 8.530 1.00 86.69 128 GLU A CA 1
ATOM 1006 C C . GLU A 1 128 ? 6.712 -11.959 9.682 1.00 86.69 128 GLU A C 1
ATOM 1008 O O . GLU A 1 128 ? 7.859 -12.419 9.718 1.00 86.69 128 GLU A O 1
ATOM 1013 N N . LYS A 1 129 ? 5.812 -12.232 10.633 1.00 81.81 129 LYS A N 1
ATOM 1014 C CA . LYS A 1 129 ? 6.035 -13.309 11.595 1.00 81.81 129 LYS A CA 1
ATOM 1015 C C . LYS A 1 129 ? 5.861 -14.646 10.888 1.00 81.81 129 LYS A C 1
ATOM 1017 O O . LYS A 1 129 ? 4.774 -15.006 10.441 1.00 81.81 129 LYS A O 1
ATOM 1022 N N . LEU A 1 130 ? 6.933 -15.430 10.866 1.00 64.62 130 LEU A N 1
ATOM 1023 C CA . LEU A 1 130 ? 6.927 -16.800 10.361 1.00 64.62 130 LEU A CA 1
ATOM 1024 C C . LEU A 1 130 ? 6.129 -17.725 11.298 1.00 64.62 130 LEU A C 1
ATOM 1026 O O . LEU A 1 130 ? 6.691 -18.403 12.155 1.00 64.62 130 LEU A O 1
ATOM 1030 N N . GLY A 1 131 ? 4.807 -17.766 11.131 1.00 63.09 131 GLY A N 1
ATOM 1031 C CA . GLY A 1 131 ? 3.942 -18.764 11.757 1.00 63.09 131 GLY A CA 1
ATOM 1032 C C . GLY A 1 131 ? 3.942 -20.094 10.992 1.00 63.09 131 GLY A C 1
ATOM 1033 O O . GLY A 1 131 ? 4.007 -20.122 9.761 1.00 63.09 131 GLY A O 1
ATOM 1034 N N . VAL A 1 132 ? 3.794 -21.216 11.710 1.00 51.97 132 VAL A N 1
ATOM 1035 C CA . VAL A 1 132 ? 3.657 -22.583 11.146 1.00 51.97 132 VAL A CA 1
ATOM 1036 C C . VAL A 1 132 ? 2.529 -22.665 10.095 1.00 51.97 132 VAL A C 1
ATOM 1038 O O . VAL A 1 132 ? 2.637 -23.407 9.119 1.00 51.97 132 VAL A O 1
ATOM 1041 N N . TRP A 1 133 ? 1.489 -21.836 10.236 1.00 52.22 133 TRP A N 1
ATOM 1042 C CA . TRP A 1 133 ? 0.360 -21.726 9.305 1.00 52.22 133 TRP A CA 1
ATOM 1043 C C . TRP A 1 133 ? 0.712 -21.112 7.934 1.00 52.22 133 TRP A C 1
ATOM 1045 O O . TRP A 1 133 ? 0.142 -21.539 6.927 1.00 52.22 133 TRP A O 1
ATOM 1055 N N . ASN A 1 134 ? 1.670 -20.177 7.849 1.00 57.19 134 ASN A N 1
ATOM 1056 C CA . ASN A 1 134 ? 2.072 -19.561 6.570 1.00 57.19 134 ASN A CA 1
ATOM 1057 C C . ASN A 1 134 ? 2.774 -20.590 5.662 1.00 57.19 134 ASN A C 1
ATOM 1059 O O . ASN A 1 134 ? 2.505 -20.663 4.462 1.00 57.19 134 ASN A O 1
ATOM 1063 N N . ARG A 1 135 ? 3.575 -21.490 6.255 1.00 56.94 135 ARG A N 1
ATOM 1064 C CA . ARG A 1 135 ? 4.239 -22.592 5.532 1.00 56.94 135 ARG A CA 1
ATOM 1065 C C . ARG A 1 135 ? 3.257 -23.634 4.992 1.00 56.94 135 ARG A C 1
ATOM 1067 O O . ARG A 1 135 ? 3.430 -24.094 3.868 1.00 56.94 135 ARG A O 1
ATOM 1074 N N . LEU A 1 136 ? 2.222 -23.987 5.757 1.00 50.59 136 LEU A N 1
ATOM 1075 C CA . LEU A 1 136 ? 1.244 -25.015 5.364 1.00 50.59 136 LEU A CA 1
ATOM 1076 C C . LEU A 1 136 ? 0.274 -24.545 4.270 1.00 50.59 136 LEU A C 1
ATOM 1078 O O . LEU A 1 136 ? -0.217 -25.357 3.492 1.00 50.59 136 LEU A O 1
ATOM 1082 N N . ASN A 1 137 ? 0.039 -23.236 4.164 1.00 59.06 137 ASN A N 1
ATOM 1083 C CA . ASN A 1 137 ? -0.820 -22.647 3.135 1.00 59.06 137 ASN A CA 1
ATOM 1084 C C . ASN A 1 137 ? -0.092 -22.255 1.842 1.00 59.06 137 ASN A C 1
ATOM 1086 O O . ASN A 1 137 ? -0.747 -21.756 0.920 1.00 59.06 137 ASN A O 1
ATOM 1090 N N . GLY A 1 138 ? 1.236 -22.423 1.780 1.00 61.88 138 GLY A N 1
ATOM 1091 C CA . GLY A 1 138 ? 2.063 -22.010 0.642 1.00 61.88 138 GLY A CA 1
ATOM 1092 C C . GLY A 1 138 ? 2.028 -20.502 0.358 1.00 61.88 138 GLY A C 1
ATOM 1093 O O . GLY A 1 138 ? 2.351 -20.087 -0.757 1.00 61.88 138 GLY A O 1
ATOM 1094 N N . PHE A 1 139 ? 1.608 -19.691 1.333 1.00 72.06 139 PHE A N 1
ATOM 1095 C CA . PHE A 1 139 ? 1.437 -18.246 1.210 1.00 72.06 139 PHE A CA 1
ATOM 1096 C C . PHE A 1 139 ? 2.485 -17.521 2.051 1.00 72.06 139 PHE A C 1
ATOM 1098 O O . PHE A 1 139 ? 2.723 -17.883 3.200 1.00 72.06 139 PHE A O 1
ATOM 1105 N N . SER A 1 140 ? 3.077 -16.495 1.454 1.00 81.44 140 SER A N 1
ATOM 1106 C CA . SER A 1 140 ? 4.088 -15.633 2.048 1.00 81.44 140 SER A CA 1
ATOM 1107 C C . SER A 1 140 ? 3.590 -14.204 1.881 1.00 81.44 140 SER A C 1
ATOM 1109 O O . SER A 1 140 ? 3.235 -13.790 0.771 1.00 81.44 140 SER A O 1
ATOM 1111 N N . PHE A 1 141 ? 3.476 -13.480 2.991 1.00 86.12 141 PHE A N 1
ATOM 1112 C CA . PHE A 1 141 ? 3.040 -12.089 2.952 1.00 86.12 141 PHE A CA 1
ATOM 1113 C C . PHE A 1 141 ? 4.097 -11.217 2.268 1.00 86.12 141 PHE A C 1
ATOM 1115 O O . PHE A 1 141 ? 3.740 -10.283 1.550 1.00 86.12 141 PHE A O 1
ATOM 1122 N N . SER A 1 142 ? 5.383 -11.560 2.404 1.00 89.62 142 SER A N 1
ATOM 1123 C CA . SER A 1 142 ? 6.449 -10.908 1.645 1.00 89.62 142 SER A CA 1
ATOM 1124 C C . SER A 1 142 ? 6.309 -11.098 0.138 1.00 89.62 142 SER A C 1
ATOM 1126 O O . SER A 1 142 ? 6.404 -10.103 -0.575 1.00 89.62 142 SER A O 1
ATOM 1128 N N . ASP A 1 143 ? 5.979 -12.306 -0.338 1.00 88.75 143 ASP A N 1
ATOM 1129 C CA . ASP A 1 143 ? 5.767 -12.564 -1.775 1.00 88.75 143 ASP A CA 1
ATOM 1130 C C . ASP A 1 143 ? 4.603 -11.715 -2.311 1.00 88.75 143 ASP A C 1
ATOM 1132 O O . ASP A 1 143 ? 4.649 -11.216 -3.434 1.00 88.75 143 ASP A O 1
ATOM 1136 N N . LEU A 1 144 ? 3.538 -11.544 -1.512 1.00 90.44 144 LEU A N 1
ATOM 1137 C CA . LEU A 1 144 ? 2.403 -10.700 -1.886 1.00 90.44 144 LEU A CA 1
ATOM 1138 C C . LEU A 1 144 ? 2.828 -9.240 -2.043 1.00 90.44 144 LEU A C 1
ATOM 1140 O O . LEU A 1 144 ? 2.483 -8.617 -3.042 1.00 90.44 144 LEU A O 1
ATOM 1144 N N . VAL A 1 145 ? 3.545 -8.682 -1.066 1.00 94.62 145 VAL A N 1
ATOM 1145 C CA . VAL A 1 145 ? 3.958 -7.272 -1.107 1.00 94.62 145 VAL A CA 1
ATOM 1146 C C . VAL A 1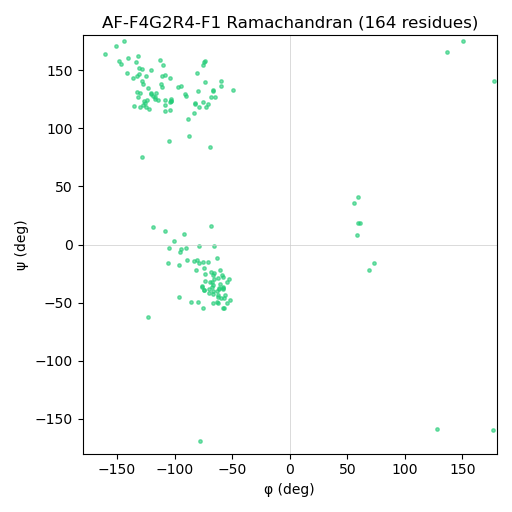 145 ? 4.960 -7.022 -2.225 1.00 94.62 145 VAL A C 1
ATOM 1148 O O . VAL A 1 145 ? 4.809 -6.048 -2.959 1.00 94.62 145 VAL A O 1
ATOM 1151 N N . GLU A 1 146 ? 5.922 -7.922 -2.406 1.00 94.50 146 GLU A N 1
ATOM 1152 C CA . GLU A 1 146 ? 6.853 -7.876 -3.529 1.00 94.50 146 GLU A CA 1
ATOM 1153 C C . GLU A 1 146 ? 6.094 -7.890 -4.863 1.00 94.50 146 GLU A C 1
ATOM 1155 O O . GLU A 1 146 ? 6.339 -7.046 -5.723 1.00 94.50 146 GLU A O 1
ATOM 1160 N N . HIS A 1 147 ? 5.100 -8.771 -5.018 1.00 93.81 147 HIS A N 1
ATOM 1161 C CA . HIS A 1 147 ? 4.257 -8.815 -6.211 1.00 93.81 147 HIS A CA 1
ATOM 1162 C C . HIS A 1 147 ? 3.450 -7.523 -6.417 1.00 93.81 147 HIS A C 1
ATOM 1164 O O . HIS A 1 147 ? 3.436 -6.984 -7.523 1.00 93.81 147 HIS A O 1
ATOM 1170 N N . MET A 1 148 ? 2.822 -6.982 -5.365 1.00 96.00 148 MET A N 1
ATOM 1171 C CA . MET A 1 148 ? 2.106 -5.700 -5.430 1.00 96.00 148 MET A CA 1
ATOM 1172 C C . MET A 1 148 ? 3.011 -4.569 -5.924 1.00 96.00 148 MET A C 1
ATOM 1174 O O . MET A 1 148 ? 2.594 -3.759 -6.751 1.00 96.00 148 MET A O 1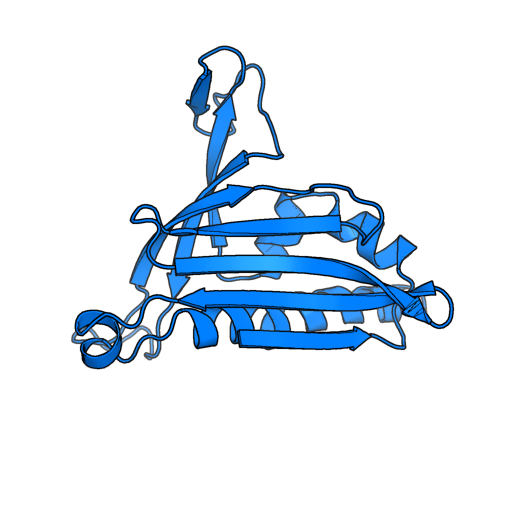
ATOM 1178 N N . VAL A 1 149 ? 4.251 -4.506 -5.435 1.00 97.12 149 VAL A N 1
ATOM 1179 C CA . VAL A 1 149 ? 5.182 -3.443 -5.814 1.00 97.12 149 VAL A CA 1
ATOM 1180 C C . VAL A 1 149 ? 5.736 -3.672 -7.222 1.00 97.12 149 VAL A C 1
ATOM 1182 O O . VAL A 1 149 ? 5.590 -2.804 -8.080 1.00 97.12 149 VAL A O 1
ATOM 1185 N N . ASN A 1 150 ? 6.326 -4.839 -7.482 1.00 96.25 150 ASN A N 1
ATOM 1186 C CA . ASN A 1 150 ? 7.069 -5.117 -8.712 1.00 96.25 150 ASN A CA 1
ATOM 1187 C C . ASN A 1 150 ? 6.169 -5.372 -9.927 1.00 96.25 150 ASN A C 1
ATOM 1189 O O . ASN A 1 150 ? 6.512 -4.971 -11.036 1.00 96.25 150 ASN A O 1
ATOM 1193 N N . ALA A 1 151 ? 5.021 -6.031 -9.745 1.00 94.88 151 ALA A N 1
ATOM 1194 C CA . ALA A 1 151 ? 4.144 -6.406 -10.856 1.00 94.88 151 ALA A CA 1
ATOM 1195 C C . ALA A 1 151 ? 2.995 -5.415 -11.099 1.00 94.88 151 ALA A C 1
ATOM 1197 O O . ALA A 1 151 ? 2.413 -5.432 -12.185 1.00 94.88 151 ALA A O 1
ATOM 1198 N N . HIS A 1 152 ? 2.672 -4.553 -10.127 1.00 95.88 152 HIS A N 1
ATOM 1199 C CA . HIS A 1 152 ? 1.562 -3.604 -10.250 1.00 95.88 152 HIS A CA 1
ATOM 1200 C C . HIS A 1 152 ? 1.982 -2.144 -10.061 1.00 95.88 152 HIS A C 1
ATOM 1202 O O . HIS A 1 152 ? 1.878 -1.369 -11.014 1.00 95.88 152 HIS A O 1
ATOM 1208 N N . LEU A 1 153 ? 2.495 -1.762 -8.885 1.00 96.56 153 LEU A N 1
ATOM 1209 C CA . LEU A 1 153 ? 2.800 -0.360 -8.576 1.00 96.56 153 LEU A CA 1
ATOM 1210 C C . LEU A 1 153 ? 3.865 0.222 -9.512 1.00 96.56 153 LEU A C 1
ATOM 1212 O O . LEU A 1 153 ? 3.651 1.286 -10.089 1.00 96.56 153 LEU A O 1
ATOM 1216 N N . VAL A 1 154 ? 4.998 -0.470 -9.674 1.00 95.81 154 VAL A N 1
ATOM 1217 C CA . VAL A 1 154 ? 6.093 -0.030 -10.549 1.00 95.81 154 VAL A CA 1
ATOM 1218 C C . VAL A 1 154 ? 5.602 0.141 -11.993 1.00 95.81 154 VAL A C 1
ATOM 1220 O O . VAL A 1 154 ? 5.687 1.265 -12.492 1.00 95.81 154 VAL A O 1
ATOM 1223 N N . PRO A 1 155 ? 4.981 -0.866 -12.642 1.00 94.88 155 PRO A N 1
ATOM 1224 C CA . PRO A 1 155 ? 4.431 -0.690 -13.986 1.00 94.88 155 PRO A CA 1
ATOM 1225 C C . PRO A 1 155 ? 3.379 0.421 -14.101 1.00 94.88 155 PRO A C 1
ATOM 1227 O O . PRO A 1 155 ? 3.338 1.130 -15.107 1.00 94.88 155 PRO A O 1
ATOM 1230 N N . ALA A 1 156 ? 2.514 0.594 -13.094 1.00 94.06 156 ALA A N 1
ATOM 1231 C CA . ALA A 1 156 ? 1.513 1.661 -13.092 1.00 94.06 156 ALA A CA 1
ATOM 1232 C C . ALA A 1 156 ? 2.166 3.052 -13.092 1.00 94.06 156 ALA A C 1
ATOM 1234 O O . ALA A 1 156 ? 1.716 3.948 -13.807 1.00 94.06 156 ALA A O 1
ATOM 1235 N N . LEU A 1 157 ? 3.244 3.216 -12.325 1.00 93.38 157 LEU A N 1
ATOM 1236 C CA . LEU A 1 157 ? 3.999 4.459 -12.230 1.00 93.38 157 LEU A CA 1
ATOM 1237 C C . LEU A 1 157 ? 4.871 4.717 -13.465 1.00 93.38 157 LEU A C 1
ATOM 1239 O O . LEU A 1 157 ? 4.930 5.852 -13.934 1.00 93.38 157 LEU A O 1
ATOM 1243 N N . GLU A 1 158 ? 5.506 3.692 -14.036 1.00 91.12 158 GLU A N 1
ATOM 1244 C CA . GLU A 1 158 ? 6.310 3.830 -15.258 1.00 91.12 158 GLU A CA 1
ATOM 1245 C C . GLU A 1 158 ? 5.472 4.312 -16.448 1.00 91.12 158 GLU A C 1
ATOM 1247 O O . GLU A 1 158 ? 5.911 5.193 -17.188 1.00 91.12 158 GLU A O 1
ATOM 1252 N N . ARG A 1 159 ? 4.216 3.864 -16.571 1.00 88.88 159 ARG A N 1
ATOM 1253 C CA . ARG A 1 159 ? 3.297 4.352 -17.618 1.00 88.88 159 ARG A CA 1
ATOM 1254 C C . ARG A 1 159 ? 3.042 5.859 -17.564 1.00 88.88 159 ARG A C 1
ATOM 1256 O O . ARG A 1 159 ? 2.750 6.458 -18.597 1.00 88.88 159 ARG A O 1
ATOM 1263 N N . LEU A 1 160 ? 3.173 6.490 -16.394 1.00 87.31 160 LEU A N 1
ATOM 1264 C CA . LEU A 1 160 ? 3.027 7.945 -16.265 1.00 87.31 160 LEU A CA 1
ATOM 1265 C C . LEU A 1 160 ? 4.151 8.697 -16.990 1.00 87.31 160 LEU A C 1
ATOM 1267 O O . LEU A 1 160 ? 3.946 9.838 -17.415 1.00 87.31 160 LEU A O 1
ATOM 1271 N N . SER A 1 161 ? 5.321 8.067 -17.145 1.00 78.88 161 SER A N 1
ATOM 1272 C CA . SER A 1 161 ? 6.435 8.633 -17.908 1.00 78.88 161 SER A CA 1
ATOM 1273 C C . SER A 1 161 ? 6.186 8.589 -19.423 1.00 78.88 161 SER A C 1
ATOM 1275 O O . SER A 1 161 ? 6.551 9.539 -20.116 1.00 78.88 161 SER A O 1
ATOM 1277 N N . ASP A 1 162 ? 5.457 7.582 -19.918 1.00 66.94 162 ASP A N 1
ATOM 1278 C CA . ASP A 1 162 ? 5.150 7.412 -21.347 1.00 66.94 162 ASP A CA 1
ATOM 1279 C C . ASP A 1 162 ? 4.057 8.370 -21.846 1.00 66.94 162 ASP A C 1
ATOM 1281 O O . ASP A 1 162 ? 4.131 8.888 -22.962 1.00 66.94 162 ASP A O 1
ATOM 1285 N N . THR A 1 163 ? 3.059 8.677 -21.010 1.00 57.72 163 THR A N 1
ATOM 1286 C CA . THR A 1 163 ? 1.901 9.525 -21.371 1.00 57.72 163 THR A CA 1
ATOM 1287 C C . THR A 1 163 ? 2.214 10.995 -21.684 1.00 57.72 163 THR A C 1
ATOM 1289 O O . THR A 1 163 ? 1.302 11.744 -22.021 1.00 57.72 163 THR A O 1
ATOM 1292 N N . ARG A 1 164 ? 3.476 11.433 -21.592 1.00 52.28 164 ARG A N 1
ATOM 1293 C CA . ARG A 1 164 ? 3.912 12.791 -21.978 1.00 52.28 164 ARG A CA 1
ATOM 1294 C C . ARG A 1 164 ? 4.747 12.834 -23.265 1.00 52.28 164 ARG A C 1
ATOM 1296 O O . ARG A 1 164 ? 5.345 13.863 -23.558 1.00 52.28 164 ARG A O 1
ATOM 1303 N N . SER A 1 165 ? 4.790 11.734 -24.021 1.00 43.25 165 SER A N 1
ATOM 1304 C CA . SER A 1 165 ? 5.401 11.671 -25.360 1.00 43.25 165 SER A CA 1
ATOM 1305 C C . SER A 1 165 ? 4.418 11.942 -26.517 1.00 43.25 165 SER A C 1
ATOM 1307 O O . SER A 1 165 ? 4.798 11.786 -27.677 1.00 43.25 165 SER A O 1
ATOM 1309 N N . LEU A 1 166 ? 3.185 12.374 -26.213 1.00 35.53 166 LEU A N 1
ATOM 1310 C CA . LEU A 1 166 ? 2.157 12.798 -27.174 1.00 35.53 166 LEU A CA 1
ATOM 1311 C C . LEU A 1 166 ? 1.827 14.284 -27.013 1.00 35.53 166 LEU A C 1
ATOM 1313 O O . LEU A 1 166 ? 1.645 14.713 -25.850 1.00 35.53 166 LEU A O 1
#

Mean predicted aligned error: 6.24 Å

Sequence (166 aa):
MIENIDLPSLNYKIALSYITNPFFFVGSLGHVGILRVYDVDVQDYAIPSEAKTPDYTKFHVAYIFGKSRPWIKLGGGVKTKEGFLNGPSYSALGLSYKGKTLDEDNGFEIILSTGNNERTRIVFNVNEKLGVWNRLNGFSFSDLVEHMVNAHLVPALERLSDTRSL

Radius of gyration: 16.78 Å; Cα contacts (8 Å, |Δi|>4): 321; chains: 1; bounding box: 41×43×43 Å